Protein AF-A0A2D7VZC7-F1 (afdb_monomer_lite)

Sequence (95 aa):
MVSTTKSIGGFMTINNDSIESTWTTKVEKALVGRKIIKVEYLPVTETEDLGWYSRPIAILLDDGQWLVPMSDDEGNNGGAISVSNNEMLDVIPVI

Radius of gyration: 17.67 Å; chains: 1; bounding box: 40×39×48 Å

Secondary structure (DSSP, 8-state):
--------SSS-------HHHHHHHHHHHHHTTPPEEEEEEPPHHHHHHTT-SS--EEEEETTSPEEEEPP-TTSSSPPPEEE-S-TT-SEE---

pLDDT: mean 82.35, std 17.22, range [39.5, 98.5]

Structure (mmCIF, N/CA/C/O backbone):
data_AF-A0A2D7VZC7-F1
#
_entry.id   AF-A0A2D7VZC7-F1
#
loop_
_atom_site.group_PDB
_atom_site.id
_atom_site.type_symbol
_atom_site.label_atom_id
_atom_site.label_alt_id
_atom_site.label_comp_id
_atom_site.label_asym_id
_atom_site.label_entity_id
_atom_site.label_seq_id
_atom_site.pdbx_PDB_ins_code
_atom_site.Cartn_x
_atom_site.Cartn_y
_atom_site.Cartn_z
_atom_site.occupancy
_atom_site.B_iso_or_equiv
_atom_site.auth_seq_id
_atom_site.auth_comp_id
_atom_site.auth_asym_id
_atom_site.auth_atom_id
_atom_site.pdbx_PDB_model_num
ATOM 1 N N . MET A 1 1 ? -0.658 8.776 22.677 1.00 40.34 1 MET A N 1
ATOM 2 C CA . MET A 1 1 ? -0.687 9.861 23.685 1.00 40.34 1 MET A CA 1
ATOM 3 C C . MET A 1 1 ? -2.135 10.154 24.026 1.00 40.34 1 MET A C 1
ATOM 5 O O . MET A 1 1 ? -2.965 10.140 23.130 1.00 40.34 1 MET A O 1
ATOM 9 N N . VAL A 1 2 ? -2.445 10.347 25.306 1.00 41.94 2 VAL A N 1
ATOM 10 C CA . VAL A 1 2 ? -3.803 10.644 25.780 1.00 41.94 2 VAL A CA 1
ATOM 11 C C . VAL A 1 2 ? -4.154 12.077 25.375 1.00 41.94 2 VAL A C 1
ATOM 13 O O . VAL A 1 2 ? -3.552 13.014 25.889 1.00 41.94 2 VAL A O 1
ATOM 16 N N . SER A 1 3 ? -5.103 12.255 24.452 1.00 39.50 3 SER A N 1
ATOM 17 C CA . SER A 1 3 ? -5.688 13.571 24.177 1.00 39.50 3 SER A CA 1
ATOM 18 C C . SER A 1 3 ? -6.785 13.835 25.208 1.00 39.50 3 SER A C 1
ATOM 20 O O . SER A 1 3 ? -7.871 13.257 25.163 1.00 39.50 3 SER A O 1
ATOM 22 N N . THR A 1 4 ? -6.468 14.650 26.210 1.00 45.38 4 THR A N 1
ATOM 23 C CA . THR A 1 4 ? -7.432 15.149 27.196 1.00 45.38 4 THR A CA 1
ATOM 24 C C . THR A 1 4 ? -8.395 16.128 26.531 1.00 45.38 4 THR A C 1
ATOM 26 O O . THR A 1 4 ? -8.003 17.235 26.175 1.00 45.38 4 THR A O 1
ATOM 29 N N . THR A 1 5 ? -9.671 15.761 26.428 1.00 49.75 5 THR A N 1
ATOM 30 C CA . THR A 1 5 ? -10.759 16.683 26.079 1.00 49.75 5 THR A CA 1
ATOM 31 C C . THR A 1 5 ? -11.516 17.089 27.342 1.00 49.75 5 THR A C 1
ATOM 3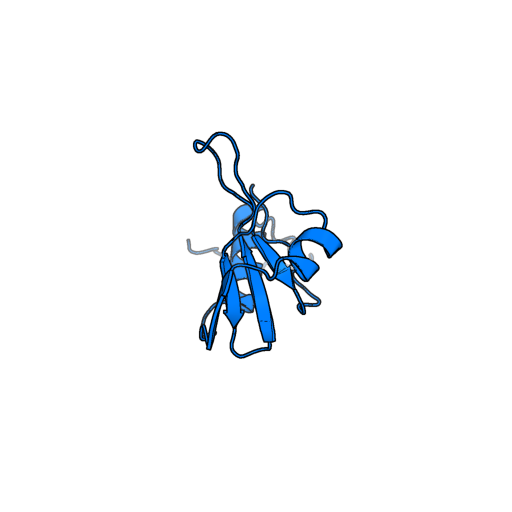3 O O . THR A 1 5 ? -12.035 16.253 28.080 1.00 49.75 5 THR A O 1
ATOM 36 N N . LYS A 1 6 ? -11.584 18.397 27.611 1.00 44.91 6 LYS A N 1
ATOM 37 C CA . LYS A 1 6 ? -12.478 18.980 28.617 1.00 44.91 6 LYS A CA 1
ATOM 38 C C . LYS A 1 6 ? -13.473 19.874 27.884 1.00 44.91 6 LYS A C 1
ATOM 40 O O . LYS A 1 6 ? -13.090 20.896 27.326 1.00 44.91 6 LYS A O 1
ATOM 45 N N . SER A 1 7 ? -14.734 19.445 27.851 1.00 47.75 7 SER A N 1
ATOM 46 C CA . SER A 1 7 ? -15.823 20.159 27.182 1.00 47.75 7 SER A CA 1
ATOM 47 C C . SER A 1 7 ? -16.231 21.393 27.985 1.00 47.75 7 SER A C 1
ATOM 49 O O . SER A 1 7 ? -16.609 21.280 29.152 1.00 47.75 7 SER A O 1
ATOM 51 N N . ILE A 1 8 ? -16.165 22.561 27.347 1.00 49.06 8 ILE A N 1
ATOM 52 C CA . ILE A 1 8 ? -16.853 23.777 27.776 1.00 49.06 8 ILE A CA 1
ATOM 53 C C . ILE A 1 8 ? -17.586 24.371 26.568 1.00 49.06 8 ILE A C 1
ATOM 55 O O . ILE A 1 8 ? -16.969 24.725 25.575 1.00 49.06 8 ILE A O 1
ATOM 59 N N . GLY A 1 9 ? -18.916 24.421 26.668 1.00 44.31 9 GLY A N 1
ATOM 60 C CA . GLY A 1 9 ? -19.837 25.287 25.923 1.00 44.31 9 GLY A CA 1
ATOM 61 C C . GLY A 1 9 ? -19.605 25.520 24.423 1.00 44.31 9 GLY A C 1
ATOM 62 O O . GLY A 1 9 ? -18.809 26.363 24.037 1.00 44.31 9 GLY A O 1
ATOM 63 N N . GLY A 1 10 ? -20.452 24.912 23.589 1.00 48.38 10 GLY A N 1
ATOM 64 C CA . GLY A 1 10 ? -21.056 25.585 22.425 1.00 48.38 10 GLY A CA 1
ATOM 65 C C . GLY A 1 10 ? -20.182 26.001 21.235 1.00 48.38 10 GLY A C 1
ATOM 66 O O . GLY A 1 10 ? -20.733 26.568 20.297 1.00 48.38 10 GLY A O 1
ATOM 67 N N . PHE A 1 11 ? -18.883 25.709 21.209 1.00 50.62 11 PHE A N 1
ATOM 68 C CA . PHE A 1 11 ? -18.026 25.943 20.044 1.00 50.62 11 PHE A CA 1
ATOM 69 C C . PHE A 1 11 ? -17.511 24.616 19.483 1.00 50.62 11 PHE A C 1
ATOM 71 O O . PHE A 1 11 ? -17.031 23.755 20.221 1.00 50.62 11 PHE A O 1
ATOM 78 N N . MET A 1 12 ? -17.642 24.451 18.165 1.00 48.38 12 MET A N 1
ATOM 79 C CA . MET A 1 12 ? -17.115 23.316 17.409 1.00 48.38 12 MET A CA 1
ATOM 80 C C . MET A 1 12 ? -15.623 23.168 17.727 1.00 48.38 12 MET A C 1
ATOM 82 O O . MET A 1 12 ? -14.831 24.066 17.446 1.00 48.38 12 MET A O 1
ATOM 86 N N . THR A 1 13 ? -15.248 22.075 18.390 1.00 48.12 13 THR A N 1
ATOM 87 C CA . THR A 1 13 ? -13.851 21.807 18.738 1.00 48.12 13 THR A CA 1
ATOM 88 C C . THR A 1 13 ? -13.094 21.511 17.450 1.00 48.12 13 THR A C 1
ATOM 90 O O . THR A 1 13 ? -13.353 20.503 16.797 1.00 48.12 13 THR A O 1
ATOM 93 N N . ILE A 1 14 ? -12.188 22.406 17.059 1.00 56.91 14 ILE A N 1
ATOM 94 C CA . ILE A 1 14 ? -11.267 22.159 15.953 1.00 56.91 14 ILE A CA 1
ATOM 95 C C . ILE A 1 14 ? -10.169 21.260 16.526 1.00 56.91 14 ILE A C 1
ATOM 97 O O . ILE A 1 14 ? -9.305 21.734 17.262 1.00 56.91 14 ILE A O 1
ATOM 101 N N . ASN A 1 15 ? -10.241 19.953 16.270 1.00 62.25 15 ASN A N 1
ATOM 102 C CA . ASN A 1 15 ? -9.118 19.066 16.563 1.00 62.25 15 ASN A CA 1
ATOM 103 C C . ASN A 1 15 ? -7.972 19.453 15.630 1.00 62.25 15 ASN A C 1
ATOM 105 O O . ASN A 1 15 ? -8.055 19.261 14.419 1.00 62.25 15 ASN A O 1
ATOM 109 N N . ASN A 1 16 ? -6.926 20.045 16.199 1.00 64.94 16 ASN A N 1
ATOM 110 C CA . ASN A 1 16 ? -5.714 20.404 15.478 1.00 64.94 16 ASN A CA 1
ATOM 111 C C . ASN A 1 16 ? -4.757 19.204 15.492 1.00 64.94 16 ASN A C 1
ATOM 113 O O . ASN A 1 16 ? -3.684 19.256 16.093 1.00 64.94 16 ASN A O 1
ATOM 117 N N . ASP A 1 17 ? -5.217 18.090 14.920 1.00 78.75 17 ASP A N 1
ATOM 118 C CA . ASP A 1 17 ? -4.424 16.871 14.793 1.00 78.75 17 ASP A CA 1
ATOM 119 C C . ASP A 1 17 ? -3.212 17.152 13.892 1.00 78.75 17 ASP A C 1
ATOM 121 O O . ASP A 1 17 ? -3.299 17.928 12.936 1.00 78.75 17 ASP A O 1
ATOM 125 N N . SER A 1 18 ? -2.064 16.542 14.196 1.00 91.19 18 SER A N 1
ATOM 126 C CA . SER A 1 18 ? -0.886 16.683 13.342 1.00 91.19 18 SER A CA 1
ATOM 127 C C . SER A 1 18 ? -1.127 16.008 11.988 1.00 91.19 18 SER A C 1
ATOM 129 O O . SER A 1 18 ? -2.009 15.147 11.830 1.00 91.19 18 SER A O 1
ATOM 131 N N . ILE A 1 19 ? -0.344 16.396 10.983 1.00 91.06 19 ILE A N 1
ATOM 132 C CA . ILE A 1 19 ? -0.425 15.773 9.659 1.00 91.06 19 ILE A CA 1
ATOM 133 C C . ILE A 1 19 ? -0.097 14.273 9.753 1.00 91.06 19 ILE A C 1
ATOM 135 O O . ILE A 1 19 ? -0.802 13.452 9.168 1.00 91.06 19 ILE A O 1
ATOM 139 N N . GLU A 1 20 ? 0.871 13.902 10.592 1.00 92.19 20 GLU A N 1
ATOM 140 C CA . GLU A 1 20 ? 1.256 12.522 10.880 1.00 92.19 20 GLU A CA 1
ATOM 141 C C . GLU A 1 20 ? 0.123 11.747 11.547 1.00 92.19 20 GLU A C 1
ATOM 143 O O . GLU A 1 20 ? -0.182 10.636 11.116 1.00 92.19 20 GLU A O 1
ATOM 148 N N . SER A 1 21 ? -0.554 12.309 12.558 1.00 92.88 21 SER A N 1
ATOM 149 C CA . SER A 1 21 ? -1.673 11.613 13.209 1.00 92.88 21 SER A CA 1
ATOM 150 C C . SER A 1 21 ? -2.872 11.454 12.278 1.00 92.88 21 SER A C 1
ATOM 152 O O . SER A 1 21 ? -3.551 10.425 12.314 1.00 92.88 21 SER A O 1
ATOM 154 N N . THR A 1 22 ? -3.107 12.439 11.407 1.00 92.06 22 THR A N 1
ATOM 155 C CA . THR A 1 22 ? -4.173 12.381 10.401 1.00 92.06 22 THR A CA 1
ATOM 156 C C . THR A 1 22 ? -3.924 11.245 9.413 1.00 92.06 22 THR A C 1
ATOM 158 O O . THR A 1 22 ? -4.811 10.421 9.179 1.00 92.06 22 THR A O 1
ATOM 161 N N . TRP A 1 23 ? -2.713 11.164 8.856 1.00 93.19 23 TRP A N 1
ATOM 162 C CA . TRP A 1 23 ? -2.351 10.098 7.923 1.00 93.19 23 TRP A CA 1
ATOM 163 C C . TRP A 1 23 ? -2.277 8.735 8.600 1.00 93.19 23 TRP A C 1
ATOM 165 O O . TRP A 1 23 ? -2.833 7.781 8.066 1.00 93.19 23 TRP A O 1
ATOM 175 N N . THR A 1 24 ? -1.711 8.652 9.806 1.00 94.19 24 THR A N 1
ATOM 176 C CA . THR A 1 24 ? -1.672 7.404 10.586 1.00 94.19 24 THR A CA 1
ATOM 177 C C . THR A 1 24 ? -3.081 6.853 10.785 1.00 94.19 24 THR A C 1
ATOM 179 O O . THR A 1 24 ? -3.341 5.706 10.443 1.00 94.19 24 THR A O 1
ATOM 182 N N . THR A 1 25 ? -4.030 7.687 11.222 1.00 94.62 25 THR A N 1
ATOM 183 C CA . THR A 1 25 ? -5.423 7.262 11.442 1.00 94.62 25 THR A CA 1
ATOM 184 C C . THR A 1 25 ? -6.089 6.772 10.152 1.00 94.62 25 THR A C 1
ATOM 186 O O . THR A 1 25 ? -6.806 5.769 10.160 1.00 94.62 25 THR A O 1
ATOM 189 N N . LYS A 1 26 ? -5.863 7.461 9.024 1.00 93.31 26 LYS A N 1
ATOM 190 C CA . LYS A 1 26 ? -6.410 7.054 7.719 1.00 93.31 26 LYS A CA 1
ATOM 191 C C . LYS A 1 26 ? -5.845 5.710 7.261 1.00 93.31 26 LYS A C 1
ATOM 193 O O . LYS A 1 26 ? -6.610 4.844 6.840 1.00 93.31 26 LYS A O 1
ATOM 198 N N . VAL A 1 27 ? -4.529 5.538 7.365 1.00 94.81 27 VAL A N 1
ATOM 199 C CA . VAL A 1 27 ? -3.826 4.325 6.933 1.00 94.81 27 VAL A CA 1
ATOM 200 C C . VAL A 1 27 ? -4.176 3.147 7.836 1.00 94.81 27 VAL A C 1
ATOM 202 O O . VAL A 1 27 ? -4.484 2.072 7.333 1.00 94.81 27 VAL A O 1
ATOM 205 N N . GLU A 1 28 ? -4.223 3.339 9.156 1.00 95.75 28 GLU A N 1
ATOM 206 C CA . GLU A 1 28 ? -4.634 2.289 10.091 1.00 95.75 28 GLU A CA 1
ATOM 207 C C . GLU A 1 28 ? -6.050 1.798 9.794 1.00 95.75 28 GLU A C 1
ATOM 209 O O . GLU A 1 28 ? -6.282 0.593 9.712 1.00 95.75 28 GLU A O 1
ATOM 214 N N . LYS A 1 29 ? -6.987 2.726 9.564 1.00 94.25 29 LYS A N 1
ATOM 215 C CA . LYS A 1 29 ? -8.370 2.390 9.210 1.00 94.25 29 LYS A CA 1
ATOM 216 C C . LYS A 1 29 ? -8.458 1.569 7.919 1.00 94.25 29 LYS A C 1
ATOM 218 O O . LYS A 1 29 ? -9.343 0.723 7.814 1.00 94.25 29 LYS A O 1
ATOM 223 N N . ALA A 1 30 ? -7.584 1.834 6.948 1.00 93.56 30 ALA A N 1
ATOM 224 C CA . ALA A 1 30 ? -7.550 1.099 5.689 1.00 93.56 30 ALA A CA 1
ATOM 225 C C . ALA A 1 30 ? -6.884 -0.281 5.834 1.00 93.56 30 ALA A C 1
ATOM 227 O O . ALA A 1 30 ? -7.394 -1.261 5.300 1.00 93.56 30 ALA A O 1
ATOM 228 N N . LEU A 1 31 ? -5.767 -0.376 6.564 1.00 95.25 31 LEU A N 1
ATOM 229 C CA . LEU A 1 31 ? -4.867 -1.532 6.474 1.00 95.25 31 LEU A CA 1
ATOM 230 C C . LEU A 1 31 ? -4.915 -2.485 7.675 1.00 95.25 31 LEU A C 1
ATOM 232 O O . LEU A 1 31 ? -4.644 -3.679 7.524 1.00 95.25 31 LEU A O 1
ATOM 236 N N . VAL A 1 32 ? -5.225 -2.006 8.881 1.00 97.12 32 VAL A N 1
ATOM 237 C CA . VAL A 1 32 ? -5.127 -2.843 10.086 1.00 97.12 32 VAL A CA 1
ATOM 238 C C . VAL A 1 32 ? -6.189 -3.941 10.061 1.00 97.12 32 VAL A C 1
ATOM 240 O O . VAL A 1 32 ? -7.382 -3.696 9.887 1.00 97.12 32 VAL A O 1
ATOM 243 N N . GLY A 1 33 ? -5.738 -5.183 10.252 1.00 97.81 33 GLY A N 1
ATOM 244 C CA . GLY A 1 33 ? -6.588 -6.374 10.222 1.00 97.81 33 GLY A CA 1
ATOM 245 C C . GLY A 1 33 ? -6.842 -6.940 8.822 1.00 97.81 33 GLY A C 1
ATOM 246 O O . GLY A 1 33 ? -7.444 -8.010 8.726 1.00 97.81 33 GLY A O 1
ATOM 247 N N . ARG A 1 34 ? -6.359 -6.280 7.760 1.00 97.06 34 ARG A N 1
ATOM 248 C CA . ARG A 1 34 ? -6.350 -6.839 6.403 1.00 97.06 34 ARG A CA 1
ATOM 249 C C . ARG A 1 34 ? -5.369 -8.004 6.316 1.00 97.06 34 ARG A C 1
ATOM 251 O O . ARG A 1 34 ? -4.337 -8.028 6.993 1.00 97.06 34 ARG A O 1
ATOM 258 N N . LYS A 1 35 ? -5.667 -8.964 5.445 1.00 98.38 35 LYS A N 1
ATOM 259 C CA . LYS A 1 35 ? -4.745 -10.055 5.102 1.00 98.38 35 LYS A CA 1
ATOM 260 C C . LYS A 1 35 ? -4.089 -9.786 3.761 1.00 98.38 35 LYS A C 1
ATOM 262 O O . LYS A 1 35 ? -4.771 -9.438 2.805 1.00 98.38 35 LYS A O 1
ATOM 267 N N . ILE A 1 36 ? -2.787 -10.038 3.676 1.00 98.50 36 ILE A N 1
ATOM 268 C CA . ILE A 1 36 ? -2.097 -10.150 2.391 1.00 98.50 36 ILE A CA 1
ATOM 269 C C . ILE A 1 36 ? -2.495 -11.491 1.772 1.00 98.50 36 ILE A C 1
ATOM 271 O O . ILE A 1 36 ? -2.254 -12.540 2.372 1.00 98.50 36 ILE A O 1
ATOM 275 N N . ILE A 1 37 ? -3.107 -11.457 0.588 1.00 98.44 37 ILE A N 1
ATOM 276 C CA . ILE A 1 37 ? -3.575 -12.659 -0.123 1.00 98.44 37 ILE A CA 1
ATOM 277 C C . ILE A 1 37 ? -2.784 -12.951 -1.402 1.00 98.44 37 ILE A C 1
ATOM 279 O O . ILE A 1 37 ? -2.845 -14.072 -1.904 1.00 98.44 37 ILE A O 1
ATOM 283 N N . LYS A 1 38 ? -2.020 -11.980 -1.919 1.00 98.12 38 LYS A N 1
ATOM 284 C CA . LYS A 1 38 ? -1.104 -12.167 -3.054 1.00 98.12 38 LYS A CA 1
ATOM 285 C C . LYS A 1 38 ? 0.064 -11.186 -2.973 1.00 98.12 38 LYS A C 1
ATOM 287 O O . LYS A 1 38 ? -0.098 -10.063 -2.503 1.00 98.12 38 LYS A O 1
ATOM 292 N N . VAL A 1 39 ? 1.227 -11.615 -3.453 1.00 97.62 39 VAL A N 1
ATOM 293 C CA . VAL A 1 39 ? 2.419 -10.779 -3.637 1.00 97.62 39 VAL A CA 1
ATOM 294 C C . VAL A 1 39 ? 3.036 -11.146 -4.980 1.00 97.62 39 VAL A C 1
ATOM 296 O O . VAL A 1 39 ? 3.268 -12.327 -5.238 1.00 97.62 39 VAL A O 1
ATOM 299 N N . GLU A 1 40 ? 3.291 -10.162 -5.835 1.00 95.81 40 GLU A N 1
ATOM 300 C CA . GLU A 1 40 ? 3.948 -10.379 -7.126 1.00 95.81 40 GLU A CA 1
ATOM 301 C C . GLU A 1 40 ? 4.704 -9.140 -7.590 1.00 95.81 40 GLU A C 1
ATOM 303 O O . GLU A 1 40 ? 4.446 -8.039 -7.125 1.00 95.81 40 GLU A O 1
ATOM 308 N N . TYR A 1 41 ? 5.638 -9.301 -8.523 1.00 94.75 41 TYR A N 1
ATOM 309 C CA . TYR A 1 41 ? 6.143 -8.148 -9.264 1.00 94.75 41 TYR A CA 1
ATOM 310 C C . TYR A 1 41 ? 5.068 -7.643 -10.219 1.00 94.75 41 TYR A C 1
ATOM 312 O O . TYR A 1 41 ? 4.463 -8.471 -10.906 1.00 94.75 41 TYR A O 1
ATOM 320 N N . LEU A 1 42 ? 4.908 -6.317 -10.337 1.00 89.75 42 LEU A N 1
ATOM 321 C CA . LEU A 1 42 ? 3.994 -5.745 -11.331 1.00 89.75 42 LEU A CA 1
ATOM 322 C C . LEU A 1 42 ? 4.261 -6.363 -12.716 1.00 89.75 42 LEU A C 1
ATOM 324 O O . LEU A 1 42 ? 5.431 -6.492 -13.111 1.00 89.75 42 LEU A O 1
ATOM 328 N N . PRO A 1 43 ? 3.226 -6.808 -13.450 1.00 89.44 43 PRO A N 1
ATOM 329 C CA . PRO A 1 43 ? 3.368 -7.282 -14.820 1.00 89.44 43 PRO A CA 1
ATOM 330 C C . PRO A 1 43 ? 4.028 -6.225 -15.707 1.00 89.44 43 PRO A C 1
ATOM 332 O O . PRO A 1 43 ? 3.836 -5.030 -15.502 1.00 89.44 43 PRO A O 1
ATOM 335 N N . VAL A 1 44 ? 4.799 -6.657 -16.708 1.00 87.06 44 VAL A N 1
ATOM 336 C CA . VAL A 1 44 ? 5.491 -5.733 -17.631 1.00 87.06 44 VAL A CA 1
ATOM 337 C C . VAL A 1 44 ? 4.493 -4.794 -18.310 1.00 87.06 44 VAL A C 1
ATOM 339 O O . VAL A 1 44 ? 4.706 -3.591 -18.314 1.00 87.06 44 VAL A O 1
ATOM 342 N N . THR A 1 45 ? 3.372 -5.338 -18.784 1.00 85.94 45 THR A N 1
ATOM 343 C CA . THR A 1 45 ? 2.303 -4.579 -19.444 1.00 85.94 45 THR A CA 1
ATOM 344 C C . THR A 1 45 ? 1.708 -3.508 -18.531 1.00 85.94 45 THR A C 1
ATOM 346 O O . THR A 1 45 ? 1.594 -2.359 -18.930 1.00 85.94 45 THR A O 1
ATOM 349 N N . GLU A 1 46 ? 1.406 -3.847 -17.274 1.00 82.81 46 GLU A N 1
ATOM 350 C CA . GLU A 1 46 ? 0.870 -2.878 -16.306 1.00 82.81 46 GLU A CA 1
ATOM 351 C C . GLU A 1 46 ? 1.916 -1.834 -15.903 1.00 82.81 46 GLU A C 1
ATOM 353 O O . GLU A 1 46 ? 1.592 -0.671 -15.701 1.00 82.81 46 GLU A O 1
ATOM 358 N N . THR A 1 47 ? 3.185 -2.233 -15.810 1.00 83.06 47 THR A N 1
ATOM 359 C CA . THR A 1 47 ? 4.295 -1.322 -15.501 1.00 83.06 47 THR A CA 1
ATOM 360 C C . THR A 1 47 ? 4.431 -0.255 -16.591 1.00 83.06 47 THR A C 1
ATOM 362 O O . THR A 1 47 ? 4.573 0.925 -16.279 1.00 83.06 47 THR A O 1
ATOM 365 N N . GLU A 1 48 ? 4.333 -0.660 -17.861 1.00 84.00 48 GLU A N 1
ATOM 366 C CA . GLU A 1 48 ? 4.347 0.244 -19.015 1.00 84.00 48 GLU A CA 1
ATOM 367 C C . GLU A 1 48 ? 3.113 1.158 -19.035 1.00 84.00 48 GLU A C 1
ATOM 369 O O . GLU A 1 48 ? 3.263 2.373 -19.171 1.00 84.00 48 GLU A O 1
ATOM 374 N N . ASP A 1 49 ? 1.916 0.603 -18.818 1.00 84.31 49 ASP A N 1
ATOM 375 C CA . ASP A 1 49 ? 0.656 1.362 -18.797 1.00 84.31 49 ASP A CA 1
ATOM 376 C C . ASP A 1 49 ? 0.611 2.402 -17.663 1.00 84.31 49 ASP A C 1
ATOM 378 O O . ASP A 1 49 ? 0.068 3.496 -17.829 1.00 84.31 49 ASP A O 1
ATOM 382 N N . LEU A 1 50 ? 1.212 2.085 -16.513 1.00 81.50 50 LEU A N 1
ATOM 383 C CA . LEU A 1 50 ? 1.325 2.994 -15.371 1.00 81.50 50 LEU A CA 1
ATOM 384 C C . LEU A 1 50 ? 2.479 4.003 -15.522 1.00 81.50 50 LEU A C 1
ATOM 386 O O . LEU A 1 50 ? 2.599 4.912 -14.698 1.00 81.50 50 LEU A O 1
ATOM 390 N N . GLY A 1 51 ? 3.341 3.857 -16.535 1.00 82.38 51 GLY A N 1
ATOM 391 C CA . GLY A 1 51 ? 4.503 4.722 -16.758 1.00 82.38 51 GLY A CA 1
ATOM 392 C C . GLY A 1 51 ? 5.659 4.495 -15.777 1.00 82.38 51 GLY A C 1
ATOM 393 O O . GLY A 1 51 ? 6.447 5.408 -15.526 1.00 82.38 51 GLY A O 1
ATOM 394 N N . TRP A 1 52 ? 5.761 3.301 -15.192 1.00 83.25 52 TRP A N 1
ATOM 395 C CA . TRP A 1 52 ? 6.825 2.949 -14.254 1.00 83.25 52 TRP A CA 1
ATOM 396 C C . TRP A 1 52 ? 8.068 2.473 -15.018 1.00 83.25 52 TRP A C 1
ATOM 398 O O . TRP A 1 52 ? 7.987 1.686 -15.955 1.00 83.25 52 TRP A O 1
ATOM 408 N N . TYR A 1 53 ? 9.250 2.923 -14.596 1.00 82.06 53 TYR A N 1
ATOM 409 C CA . TYR A 1 53 ? 10.524 2.527 -15.222 1.00 82.06 53 TYR A CA 1
ATOM 410 C C . TYR A 1 53 ? 11.106 1.228 -14.648 1.00 82.06 53 TYR A C 1
ATOM 412 O O . TYR A 1 53 ? 11.938 0.577 -15.278 1.00 82.06 53 TYR A O 1
ATOM 420 N N . SER A 1 54 ? 10.655 0.854 -13.451 1.00 85.62 54 SER A N 1
ATOM 421 C CA . SER A 1 54 ? 11.088 -0.323 -12.702 1.00 85.62 54 SER A CA 1
ATOM 422 C C . SER A 1 54 ? 9.871 -1.079 -12.192 1.00 85.62 54 SER A C 1
ATOM 424 O O . SER A 1 54 ? 8.817 -0.492 -11.959 1.00 85.62 54 SER A O 1
ATOM 426 N N . ARG A 1 55 ? 10.024 -2.390 -11.993 1.00 89.88 55 ARG A N 1
ATOM 427 C CA . ARG A 1 55 ? 8.944 -3.278 -11.548 1.00 89.88 55 ARG A CA 1
ATOM 428 C C . ARG A 1 55 ? 9.026 -3.485 -10.031 1.00 89.88 55 ARG A C 1
ATOM 430 O O . ARG A 1 55 ? 9.857 -4.286 -9.595 1.00 89.88 55 ARG A O 1
ATOM 437 N N . PRO A 1 56 ? 8.217 -2.787 -9.218 1.00 89.69 56 PRO A N 1
ATOM 438 C CA . PRO A 1 56 ? 8.151 -3.009 -7.777 1.00 89.69 56 PRO A CA 1
ATOM 439 C C . PRO A 1 56 ? 7.407 -4.312 -7.455 1.00 89.69 56 PRO A C 1
ATOM 441 O O . PRO A 1 56 ? 6.734 -4.907 -8.305 1.00 89.69 56 PRO A O 1
ATOM 444 N N . ILE A 1 57 ? 7.478 -4.715 -6.189 1.00 93.69 57 ILE A N 1
ATOM 445 C CA . ILE A 1 57 ? 6.539 -5.678 -5.614 1.00 93.69 57 ILE A CA 1
ATOM 446 C C . ILE A 1 57 ? 5.182 -4.994 -5.411 1.00 93.69 57 ILE A C 1
ATOM 448 O O . ILE A 1 57 ? 5.107 -3.935 -4.800 1.00 93.69 57 ILE A O 1
ATOM 452 N N . ALA A 1 58 ? 4.117 -5.632 -5.874 1.00 94.69 58 ALA A N 1
ATOM 453 C CA . ALA A 1 58 ? 2.734 -5.302 -5.587 1.00 94.69 58 ALA A CA 1
ATOM 454 C C . ALA A 1 58 ? 2.159 -6.304 -4.572 1.00 94.69 58 ALA A C 1
ATOM 456 O O . ALA A 1 58 ? 2.411 -7.512 -4.644 1.00 94.69 58 ALA A O 1
ATOM 457 N N . ILE A 1 59 ? 1.386 -5.797 -3.613 1.00 97.56 59 ILE A N 1
ATOM 458 C CA . ILE A 1 59 ? 0.791 -6.569 -2.516 1.00 97.56 59 ILE A CA 1
ATOM 459 C C . ILE A 1 59 ? -0.728 -6.439 -2.599 1.00 97.56 59 ILE A C 1
ATOM 461 O O . ILE A 1 59 ? -1.244 -5.334 -2.472 1.00 97.56 59 ILE A O 1
ATOM 465 N N . LEU A 1 60 ? -1.441 -7.552 -2.773 1.00 97.25 60 LEU A N 1
ATOM 466 C CA . LEU A 1 60 ? -2.905 -7.589 -2.784 1.00 97.25 60 LEU A CA 1
ATOM 467 C C . LEU A 1 60 ? -3.448 -7.923 -1.398 1.00 97.25 60 LEU A C 1
ATOM 469 O O . LEU A 1 60 ? -3.067 -8.937 -0.796 1.00 97.25 60 LEU A O 1
ATOM 473 N N . LEU A 1 61 ? -4.389 -7.107 -0.940 1.00 98.00 61 LEU A N 1
ATOM 474 C CA . LEU A 1 61 ? -5.139 -7.309 0.292 1.00 98.00 61 LEU A CA 1
ATOM 475 C C . LEU A 1 61 ? -6.454 -8.062 0.045 1.00 98.00 61 LEU A C 1
ATOM 477 O O . LEU A 1 61 ? -6.952 -8.153 -1.078 1.00 98.00 61 LEU A O 1
ATOM 481 N N . ASP A 1 62 ? -7.019 -8.623 1.113 1.00 97.94 62 ASP A N 1
ATOM 482 C CA . ASP A 1 62 ? -8.256 -9.413 1.083 1.00 97.94 62 ASP A CA 1
ATOM 483 C C . ASP A 1 62 ? -9.520 -8.644 0.670 1.00 97.94 62 ASP A C 1
ATOM 485 O O . ASP A 1 62 ? -10.544 -9.263 0.380 1.00 97.94 62 ASP A O 1
ATOM 489 N N . ASP A 1 63 ? -9.448 -7.319 0.602 1.00 95.19 63 ASP A N 1
ATOM 490 C CA . ASP A 1 63 ? -10.502 -6.424 0.129 1.00 95.19 63 ASP A CA 1
ATOM 491 C C . ASP A 1 63 ? -10.296 -5.936 -1.318 1.00 95.19 63 ASP A C 1
ATOM 493 O O . ASP A 1 63 ? -11.079 -5.126 -1.810 1.00 95.19 63 ASP A O 1
ATOM 497 N N . GLY A 1 64 ? -9.284 -6.455 -2.023 1.00 95.56 64 GLY A N 1
ATOM 498 C CA . GLY A 1 64 ? -9.024 -6.147 -3.433 1.00 95.56 64 GLY A CA 1
ATOM 499 C C . GLY A 1 64 ? -8.115 -4.937 -3.677 1.00 95.56 64 GLY A C 1
ATOM 500 O O . GLY A 1 64 ? -7.866 -4.590 -4.836 1.00 95.56 64 GLY A O 1
ATOM 501 N N . GLN A 1 65 ? -7.606 -4.308 -2.615 1.00 95.56 65 GLN A N 1
ATOM 502 C CA . GLN A 1 65 ? -6.651 -3.207 -2.719 1.00 95.56 65 GLN A CA 1
ATOM 503 C C . GLN A 1 65 ? -5.255 -3.717 -3.057 1.00 95.56 65 GLN A C 1
ATOM 505 O O . GLN A 1 65 ? -4.784 -4.690 -2.461 1.00 95.56 65 GLN A O 1
ATOM 510 N N . TRP A 1 66 ? -4.567 -3.016 -3.961 1.00 95.25 66 TRP A N 1
ATOM 511 C CA . TRP A 1 66 ? -3.134 -3.219 -4.172 1.00 95.25 66 TRP A CA 1
ATOM 512 C C . TRP A 1 66 ? -2.321 -2.118 -3.520 1.00 95.25 66 TRP A C 1
ATOM 514 O O . TRP A 1 66 ? -2.604 -0.945 -3.743 1.00 95.25 66 TRP A O 1
ATOM 524 N N . LEU A 1 67 ? -1.282 -2.511 -2.789 1.00 95.88 67 LEU A N 1
ATOM 525 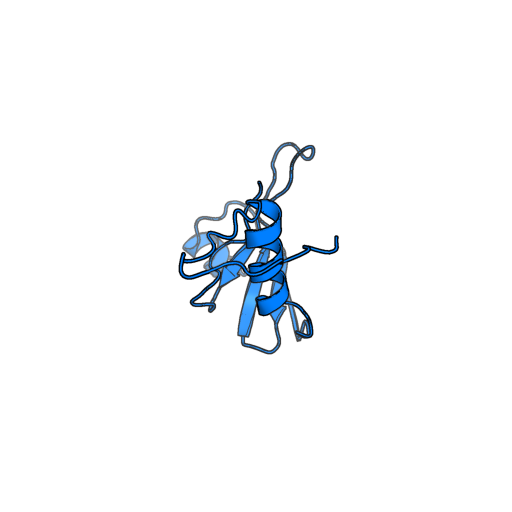C CA . LEU A 1 67 ? -0.239 -1.625 -2.290 1.00 95.88 67 LEU A CA 1
ATOM 526 C C . LEU A 1 67 ? 1.007 -1.787 -3.155 1.00 95.88 67 LEU A C 1
ATOM 528 O O . LEU A 1 67 ? 1.515 -2.902 -3.310 1.00 95.88 67 LEU A O 1
ATOM 532 N N . VAL A 1 68 ? 1.508 -0.677 -3.689 1.00 93.94 68 VAL A N 1
ATOM 533 C CA . VAL A 1 68 ? 2.704 -0.652 -4.532 1.00 93.94 68 VAL A CA 1
ATOM 534 C C . VAL A 1 68 ? 3.697 0.365 -3.959 1.00 93.94 68 VAL A C 1
ATOM 536 O O . VAL A 1 68 ? 3.455 1.572 -4.057 1.00 93.94 68 VAL A O 1
ATOM 539 N N . PRO A 1 69 ? 4.801 -0.081 -3.327 1.00 91.44 69 PRO A N 1
ATOM 540 C CA . PRO A 1 69 ? 5.854 0.808 -2.857 1.00 91.44 69 PRO A CA 1
ATOM 541 C C . PRO A 1 69 ? 6.477 1.560 -4.031 1.00 91.44 69 PRO A C 1
ATOM 543 O O . PRO A 1 69 ? 6.831 0.958 -5.047 1.00 91.44 69 PRO A O 1
ATOM 546 N N . MET A 1 70 ? 6.618 2.870 -3.881 1.00 88.75 70 MET A N 1
ATOM 547 C CA . MET A 1 70 ? 7.283 3.733 -4.849 1.00 88.75 70 MET A CA 1
ATOM 548 C C . MET A 1 70 ? 8.742 3.931 -4.434 1.00 88.75 70 MET A C 1
ATOM 550 O O . MET A 1 70 ? 9.057 3.940 -3.244 1.00 88.75 70 MET A O 1
ATOM 554 N N . SER A 1 71 ? 9.632 4.031 -5.425 1.00 82.62 71 SER A N 1
ATOM 555 C CA . SER A 1 71 ? 11.071 4.186 -5.191 1.00 82.62 71 SER A CA 1
ATOM 556 C C . SER A 1 71 ? 11.363 5.489 -4.448 1.00 82.62 71 SER A C 1
ATOM 558 O O . SER A 1 71 ? 10.824 6.538 -4.803 1.00 82.62 71 SER A O 1
ATOM 560 N N . ASP A 1 72 ? 12.233 5.407 -3.446 1.00 73.25 72 ASP A N 1
ATOM 561 C CA . ASP A 1 72 ? 13.060 6.528 -3.017 1.00 73.25 72 ASP A CA 1
ATOM 562 C C . ASP A 1 72 ? 14.459 6.308 -3.600 1.00 73.25 72 ASP A C 1
ATOM 564 O O . ASP A 1 72 ? 15.180 5.406 -3.172 1.00 73.25 72 ASP A O 1
ATOM 568 N N . ASP A 1 73 ? 14.820 7.085 -4.619 1.00 60.72 73 ASP A N 1
ATOM 569 C CA . ASP A 1 73 ? 16.004 6.818 -5.444 1.00 60.72 73 ASP A CA 1
ATOM 570 C C . ASP A 1 73 ? 17.344 7.105 -4.725 1.00 60.72 73 ASP A C 1
ATOM 572 O O . ASP A 1 73 ? 18.399 6.712 -5.226 1.00 60.72 73 ASP A O 1
ATOM 576 N N . GLU A 1 74 ? 17.328 7.734 -3.540 1.00 63.59 74 GLU A N 1
ATOM 577 C CA . GLU A 1 74 ? 18.528 8.072 -2.748 1.00 63.59 74 GLU A CA 1
ATOM 578 C C . GLU A 1 74 ? 18.750 7.145 -1.530 1.00 63.59 74 GLU A C 1
ATOM 580 O O . GLU A 1 74 ? 19.871 7.049 -1.018 1.00 63.59 74 GLU A O 1
ATOM 585 N N . GLY A 1 75 ? 17.716 6.416 -1.083 1.00 54.78 75 GLY A N 1
ATOM 586 C CA . GLY A 1 75 ? 17.775 5.410 -0.011 1.00 54.78 75 GLY A CA 1
ATOM 587 C C . GLY A 1 75 ? 17.942 5.968 1.409 1.00 54.78 75 GLY A C 1
ATOM 588 O O . GLY A 1 75 ? 18.068 5.202 2.368 1.00 54.78 75 GLY A O 1
ATOM 589 N N . ASN A 1 76 ? 17.966 7.290 1.556 1.00 70.06 76 ASN A N 1
ATOM 590 C CA . ASN A 1 76 ? 17.986 8.018 2.824 1.00 70.06 76 ASN A CA 1
ATOM 591 C C . ASN A 1 76 ? 16.627 8.668 3.146 1.00 70.06 76 ASN A C 1
ATOM 593 O O . ASN A 1 76 ? 16.523 9.363 4.160 1.00 70.06 76 ASN A O 1
ATOM 597 N N . ASN A 1 77 ? 15.610 8.444 2.314 1.00 76.25 77 ASN A N 1
ATOM 598 C CA . ASN A 1 77 ? 14.255 8.939 2.480 1.00 76.25 77 ASN A CA 1
ATOM 599 C C . ASN A 1 77 ? 13.242 7.773 2.456 1.00 76.25 77 ASN A C 1
ATOM 601 O O . ASN A 1 77 ? 13.577 6.599 2.282 1.00 76.25 77 ASN A O 1
ATOM 605 N N . GLY A 1 78 ? 11.978 8.080 2.740 1.00 76.62 78 GLY A N 1
ATOM 606 C CA . GLY A 1 78 ? 10.882 7.132 2.584 1.00 76.62 78 GLY A CA 1
ATOM 607 C C . GLY A 1 78 ? 10.392 7.095 1.140 1.00 76.62 78 GLY A C 1
ATOM 608 O O . GLY A 1 78 ? 10.348 8.122 0.471 1.00 76.62 78 GLY A O 1
ATOM 609 N N . GLY A 1 79 ? 9.956 5.927 0.676 1.00 86.69 79 GLY A N 1
ATOM 610 C CA . GLY A 1 79 ? 9.114 5.817 -0.513 1.00 86.69 79 GLY A CA 1
ATOM 611 C C . GLY A 1 79 ? 7.642 5.942 -0.125 1.00 86.69 79 GLY A C 1
ATOM 612 O O . GLY A 1 79 ? 7.205 5.335 0.855 1.00 86.69 79 GLY A O 1
ATOM 613 N N . ALA A 1 80 ? 6.856 6.707 -0.882 1.00 91.31 80 ALA A N 1
ATOM 614 C CA . ALA A 1 80 ? 5.402 6.687 -0.725 1.00 91.31 80 ALA A CA 1
ATOM 615 C C . ALA A 1 80 ? 4.819 5.353 -1.246 1.00 91.31 80 ALA A C 1
ATOM 617 O O . ALA A 1 80 ? 5.474 4.614 -1.979 1.00 91.31 80 ALA A O 1
ATOM 618 N N . ILE A 1 81 ? 3.587 5.015 -0.866 1.00 93.56 81 ILE A N 1
ATOM 619 C CA . ILE A 1 81 ? 2.917 3.780 -1.312 1.00 93.56 81 ILE A CA 1
ATOM 620 C C . ILE A 1 81 ? 1.691 4.165 -2.130 1.00 93.56 81 ILE A C 1
ATOM 622 O O . ILE A 1 81 ? 0.799 4.840 -1.620 1.00 93.56 81 ILE A O 1
ATOM 626 N N . SER A 1 82 ? 1.635 3.732 -3.387 1.00 92.50 82 SER A N 1
ATOM 627 C CA . SER A 1 82 ? 0.419 3.837 -4.193 1.00 92.50 82 SER A CA 1
ATOM 628 C C . SER A 1 82 ? -0.587 2.782 -3.741 1.00 92.50 82 SER A C 1
ATOM 630 O O . SER A 1 82 ? -0.213 1.640 -3.456 1.00 92.50 82 SER A O 1
ATOM 632 N N . VAL A 1 83 ? -1.856 3.173 -3.662 1.00 92.56 83 VAL A N 1
ATOM 633 C CA . VAL A 1 83 ? -2.964 2.311 -3.264 1.00 92.56 83 VAL A CA 1
ATOM 634 C C . VAL A 1 83 ? -3.998 2.317 -4.384 1.00 92.56 83 VAL A C 1
ATOM 636 O O . VAL A 1 83 ? -4.461 3.373 -4.805 1.00 92.56 83 VAL A O 1
ATOM 639 N N . SER A 1 84 ? -4.362 1.138 -4.885 1.00 90.06 84 SER A N 1
ATOM 640 C CA . SER A 1 84 ? -5.427 1.003 -5.886 1.00 90.06 84 SER A CA 1
ATOM 641 C C . SER A 1 84 ? -6.741 0.547 -5.259 1.00 90.06 84 SER A C 1
ATOM 643 O O . SER A 1 84 ? -6.757 -0.070 -4.192 1.00 90.06 84 SER A O 1
ATOM 645 N N . ASN A 1 85 ? -7.847 0.807 -5.964 1.00 85.12 85 ASN A N 1
ATOM 646 C CA . ASN A 1 85 ? -9.190 0.344 -5.605 1.00 85.12 85 ASN A CA 1
ATOM 647 C C . ASN A 1 85 ? -9.647 0.784 -4.199 1.00 85.12 85 ASN A C 1
ATOM 649 O O . ASN A 1 85 ? -10.379 0.060 -3.523 1.00 85.12 85 ASN A O 1
ATOM 653 N N . ASN A 1 86 ? -9.228 1.971 -3.751 1.00 85.94 86 ASN A N 1
ATOM 654 C CA . ASN A 1 86 ? -9.627 2.544 -2.470 1.00 85.94 86 ASN A CA 1
ATOM 655 C C . ASN A 1 86 ? -10.099 3.992 -2.656 1.00 85.94 86 ASN A C 1
ATOM 657 O O . ASN A 1 86 ? -9.304 4.876 -2.931 1.00 85.94 86 ASN A O 1
ATOM 661 N N . GLU A 1 87 ? -11.391 4.248 -2.442 1.00 81.19 87 GLU A N 1
ATOM 662 C CA . GLU A 1 87 ? -11.998 5.576 -2.643 1.00 81.19 87 GLU A CA 1
ATOM 663 C C . GLU A 1 87 ? -11.508 6.657 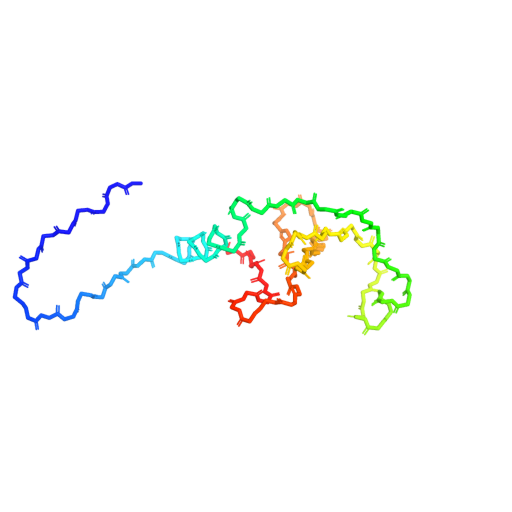-1.659 1.00 81.19 87 GLU A C 1
ATOM 665 O O . GLU A 1 87 ? -11.762 7.843 -1.857 1.00 81.19 87 GLU A O 1
ATOM 670 N N . MET A 1 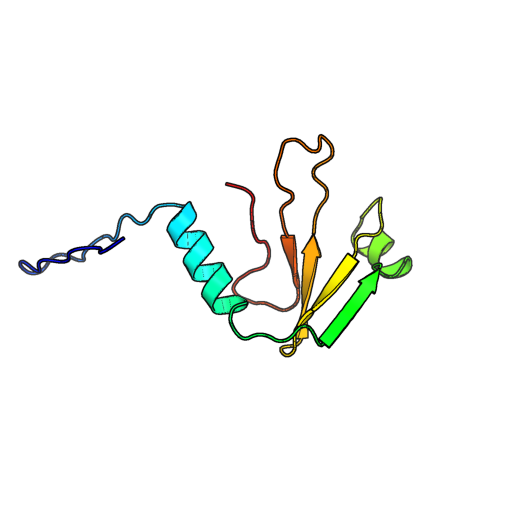88 ? -10.864 6.266 -0.556 1.00 80.12 88 MET A N 1
ATOM 671 C CA . MET A 1 88 ? -10.426 7.181 0.504 1.00 80.12 88 MET A CA 1
ATOM 672 C C . MET A 1 88 ? -8.907 7.371 0.559 1.00 80.12 88 MET A C 1
ATOM 674 O O . MET A 1 88 ? -8.439 8.270 1.266 1.00 80.12 88 MET A O 1
ATOM 678 N N . LEU A 1 89 ? -8.142 6.507 -0.106 1.00 87.62 89 LEU A N 1
ATOM 679 C CA . LEU A 1 89 ? -6.697 6.416 0.045 1.00 87.62 89 LEU A CA 1
ATOM 680 C C . LEU A 1 89 ? -6.080 5.983 -1.284 1.00 87.62 89 LEU A C 1
ATOM 682 O O . LEU A 1 89 ? -5.939 4.793 -1.514 1.00 87.62 89 LEU A O 1
ATOM 686 N N . ASP A 1 90 ? -5.704 6.947 -2.125 1.00 89.25 90 ASP A N 1
ATOM 687 C CA . ASP A 1 90 ? -5.010 6.684 -3.400 1.00 89.25 90 ASP A CA 1
ATOM 688 C C . ASP A 1 90 ? -3.482 6.583 -3.220 1.00 89.25 90 ASP A C 1
ATOM 690 O O . ASP A 1 90 ? -2.770 5.919 -3.976 1.00 89.25 90 ASP A O 1
ATOM 694 N N . VAL A 1 91 ? -2.951 7.267 -2.203 1.00 92.19 91 VAL A N 1
ATOM 695 C CA . VAL A 1 91 ? -1.523 7.291 -1.880 1.00 92.19 91 VAL A CA 1
ATOM 696 C C . VAL A 1 91 ? -1.317 7.428 -0.375 1.00 92.19 91 VAL A C 1
ATOM 698 O O . VAL A 1 91 ? -2.009 8.194 0.299 1.00 92.19 91 VAL A O 1
ATOM 701 N N . ILE A 1 92 ? -0.340 6.694 0.147 1.00 93.94 92 ILE A N 1
ATOM 702 C CA . ILE A 1 92 ? 0.230 6.892 1.478 1.00 93.94 92 ILE A CA 1
ATOM 703 C C . ILE A 1 92 ? 1.495 7.735 1.289 1.00 93.94 92 ILE A C 1
ATOM 705 O O . ILE A 1 92 ? 2.468 7.227 0.723 1.00 93.94 92 ILE A O 1
ATOM 709 N N . PRO A 1 93 ? 1.487 9.019 1.683 1.00 91.62 93 PRO A N 1
ATOM 710 C CA . PRO A 1 93 ? 2.585 9.925 1.388 1.00 91.62 93 PRO A CA 1
ATOM 711 C C . PRO A 1 93 ? 3.748 9.761 2.365 1.00 91.62 93 PRO A C 1
ATOM 713 O O . PRO A 1 93 ? 3.599 9.249 3.475 1.00 91.62 93 PRO A O 1
ATOM 716 N N . VAL A 1 94 ? 4.891 10.298 1.952 1.00 89.81 94 VAL A N 1
ATOM 717 C CA . VAL A 1 94 ? 5.96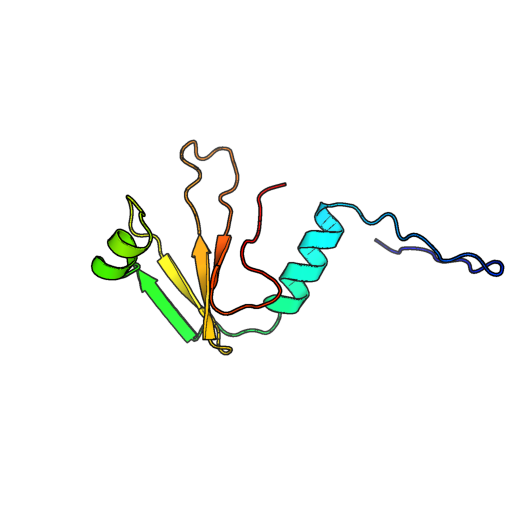7 10.708 2.857 1.00 89.81 94 VAL A CA 1
ATOM 718 C C . VAL A 1 94 ? 5.604 12.096 3.394 1.00 89.81 94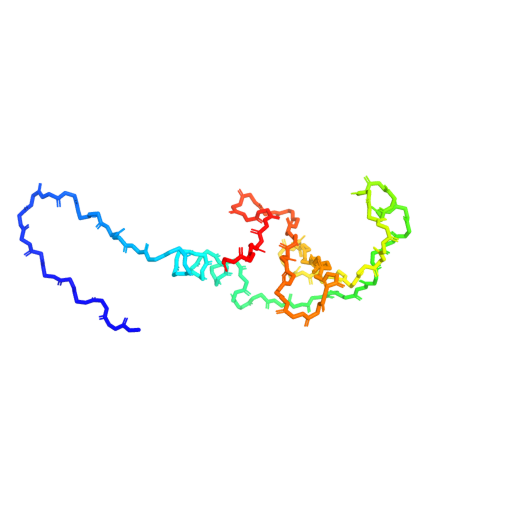 VAL A C 1
ATOM 720 O O . VAL A 1 94 ? 5.112 12.930 2.629 1.00 89.81 94 VAL A O 1
ATOM 723 N N . ILE A 1 95 ? 5.788 12.320 4.696 1.00 87.00 95 ILE A N 1
ATOM 724 C CA . ILE A 1 95 ? 5.498 13.589 5.387 1.00 87.00 95 ILE A CA 1
ATOM 725 C C . ILE A 1 95 ? 6.806 14.312 5.684 1.00 87.00 95 ILE A C 1
ATOM 727 O O . ILE A 1 95 ? 7.748 13.619 6.128 1.00 87.00 95 ILE A O 1
#

Foldseek 3Di:
DDDDDDDDDDDDDDPPDDPVRVLVVLVCVVDPPWDFPDKDWPDPVVCVVVVHPDTFIWTATPVGKIWGFADPPVVPAGTKIAIPPDPRDRIRDGD